Protein AF-A0A349HH60-F1 (afdb_monomer)

Sequence (68 aa):
MQEIKAETLAALYPLETRRTIRNYAAFIQEHPDWLETGNSLLDYKRQKVNPIYSGSIRGDKGGPEVSG

pLDDT: mean 72.66, std 17.97, range [43.28, 91.0]

Foldseek 3Di:
DDQPDLVNQCVVCVVDDSVLSVVVSVVCVVVVCCVVVVHDSVNVVVCVVDVPVVPPPPDPDDDDDDDD

Solvent-accessible surface area (backbone atoms only — not comparable to full-atom values): 4451 Å² total; per-residue (Å²): 130,84,82,69,49,48,67,58,49,39,68,77,41,70,91,55,53,74,66,57,35,47,55,49,32,54,48,39,72,78,37,63,60,45,57,76,74,70,54,50,72,66,54,55,51,46,48,72,72,44,58,88,67,73,67,73,87,60,71,97,75,81,85,82,80,84,88,130

Structure (mmCIF, N/CA/C/O backbone):
data_AF-A0A349HH60-F1
#
_entry.id   AF-A0A349HH60-F1
#
loop_
_atom_site.group_PDB
_atom_site.id
_atom_site.type_symbol
_atom_site.label_atom_id
_atom_site.label_alt_id
_atom_site.label_comp_id
_atom_site.label_asym_id
_atom_site.label_entity_id
_atom_site.label_seq_id
_atom_site.pdbx_PDB_ins_code
_atom_site.Cartn_x
_atom_site.Cartn_y
_atom_site.Cartn_z
_atom_site.occupancy
_atom_site.B_iso_or_equiv
_atom_site.auth_seq_id
_atom_site.auth_comp_id
_atom_site.auth_asym_id
_atom_site.auth_atom_id
_atom_site.pdbx_PDB_model_num
ATOM 1 N N . MET A 1 1 ? -8.139 -1.179 -17.693 1.00 46.03 1 MET A N 1
ATOM 2 C CA . MET A 1 1 ? -7.466 -1.221 -16.379 1.00 46.03 1 MET A CA 1
ATOM 3 C C . MET A 1 1 ? -8.521 -1.113 -15.301 1.00 46.03 1 MET A C 1
ATOM 5 O O . MET A 1 1 ? -9.339 -0.208 -15.399 1.00 46.03 1 MET A O 1
ATOM 9 N N . GLN A 1 2 ? -8.574 -2.040 -14.344 1.00 55.19 2 GLN A N 1
ATOM 10 C CA . GLN A 1 2 ? -9.506 -1.915 -13.222 1.00 55.19 2 GLN A CA 1
ATOM 11 C C . GLN A 1 2 ? -9.006 -0.798 -12.300 1.00 55.19 2 GLN A C 1
ATOM 13 O O . GLN A 1 2 ? -7.883 -0.865 -11.811 1.00 55.19 2 GLN A O 1
ATOM 18 N N . GLU A 1 3 ? -9.810 0.246 -12.093 1.00 59.59 3 GLU A N 1
ATOM 19 C CA . GLU A 1 3 ? -9.523 1.251 -11.069 1.00 59.59 3 GLU A CA 1
ATOM 20 C C . GLU A 1 3 ? -9.512 0.573 -9.702 1.00 59.59 3 GLU A C 1
ATOM 22 O O . GLU A 1 3 ? -10.547 0.124 -9.200 1.00 59.59 3 GLU A O 1
ATOM 27 N N . ILE A 1 4 ? -8.338 0.511 -9.084 1.00 67.19 4 ILE A N 1
ATOM 28 C CA . ILE A 1 4 ? -8.221 0.026 -7.717 1.00 67.19 4 ILE A CA 1
ATOM 29 C C . ILE A 1 4 ? -8.625 1.165 -6.800 1.00 67.19 4 ILE A C 1
ATOM 31 O O . ILE A 1 4 ? -7.877 2.106 -6.537 1.00 67.19 4 ILE A O 1
ATOM 35 N N . LYS A 1 5 ? -9.876 1.082 -6.357 1.00 73.12 5 LYS A N 1
ATOM 36 C CA . LYS A 1 5 ? -10.498 2.045 -5.461 1.00 73.12 5 LYS A CA 1
ATOM 37 C C . LYS A 1 5 ? -9.814 2.005 -4.096 1.00 73.12 5 LYS A C 1
ATOM 39 O O . LYS A 1 5 ? -9.546 0.934 -3.547 1.00 73.12 5 LYS A O 1
ATOM 44 N N . ALA A 1 6 ? -9.545 3.180 -3.530 1.00 72.50 6 ALA A N 1
ATOM 45 C CA . ALA A 1 6 ? -8.928 3.308 -2.209 1.00 72.50 6 ALA A CA 1
ATOM 46 C C . ALA A 1 6 ? -9.756 2.595 -1.123 1.00 72.50 6 ALA A C 1
ATOM 48 O O . ALA A 1 6 ? -9.209 2.105 -0.141 1.00 72.50 6 ALA A O 1
ATOM 49 N N . GLU A 1 7 ? -11.067 2.486 -1.325 1.00 74.94 7 GLU A N 1
ATOM 50 C CA . GLU A 1 7 ? -12.005 1.741 -0.491 1.00 74.94 7 GLU A CA 1
ATOM 51 C C . GLU A 1 7 ? -11.685 0.239 -0.461 1.00 74.94 7 GLU A C 1
ATOM 53 O O . GLU A 1 7 ? -11.716 -0.374 0.606 1.00 74.94 7 GLU A O 1
ATOM 58 N N . THR A 1 8 ? -11.309 -0.349 -1.601 1.00 81.88 8 THR A N 1
ATOM 59 C CA . THR A 1 8 ? -10.901 -1.759 -1.693 1.00 81.88 8 THR A CA 1
ATOM 60 C C . THR A 1 8 ? -9.599 -1.995 -0.934 1.00 81.88 8 THR A C 1
ATOM 62 O O . THR A 1 8 ? -9.486 -2.951 -0.171 1.00 81.88 8 THR A O 1
ATOM 65 N N . LEU A 1 9 ? -8.631 -1.086 -1.067 1.00 82.00 9 LEU A N 1
ATOM 66 C CA . LEU A 1 9 ? -7.377 -1.159 -0.314 1.00 82.00 9 LEU A CA 1
ATOM 67 C C . LEU A 1 9 ? -7.595 -0.952 1.192 1.00 82.00 9 LEU A C 1
ATOM 69 O O . LEU A 1 9 ? -6.954 -1.621 1.997 1.00 82.00 9 LEU A O 1
ATOM 73 N N . ALA A 1 10 ? -8.524 -0.080 1.590 1.00 80.44 10 ALA A N 1
ATOM 74 C CA . ALA A 1 10 ? -8.880 0.115 2.994 1.00 80.44 10 ALA A CA 1
ATOM 75 C C . ALA A 1 10 ? -9.515 -1.141 3.617 1.0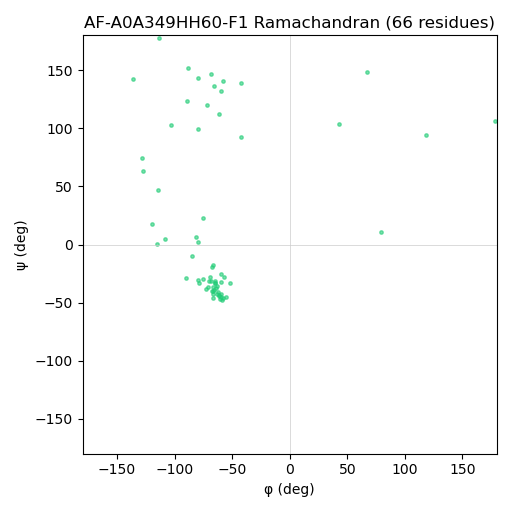0 80.44 10 ALA A C 1
ATOM 77 O O . ALA A 1 10 ? -9.295 -1.405 4.797 1.00 80.44 10 ALA A O 1
ATOM 78 N N . ALA A 1 11 ? -10.262 -1.926 2.834 1.00 85.50 11 ALA A N 1
ATOM 79 C CA . ALA A 1 11 ? -10.801 -3.210 3.279 1.00 85.50 11 ALA A CA 1
ATOM 80 C C . ALA A 1 11 ? -9.711 -4.287 3.434 1.00 85.50 11 ALA A C 1
ATOM 82 O O . ALA A 1 11 ? -9.775 -5.090 4.361 1.00 85.50 11 ALA A O 1
ATOM 83 N N . LEU A 1 12 ? -8.699 -4.289 2.558 1.00 86.31 12 LEU A N 1
ATOM 84 C CA . LEU A 1 12 ? -7.571 -5.231 2.615 1.00 86.31 12 LEU A CA 1
ATOM 85 C C . LEU A 1 12 ? -6.561 -4.896 3.722 1.00 86.31 12 LEU A C 1
ATOM 87 O O . LEU A 1 12 ? -5.920 -5.790 4.271 1.00 86.31 12 LEU A O 1
ATOM 91 N N . TYR A 1 13 ? -6.430 -3.617 4.067 1.00 87.94 13 TYR A N 1
ATOM 92 C CA . TYR A 1 13 ? -5.458 -3.125 5.042 1.00 87.94 13 TYR A CA 1
ATOM 93 C C . TYR A 1 13 ? -6.137 -2.261 6.122 1.00 87.94 13 TYR A C 1
ATOM 95 O O . TYR A 1 13 ? -5.830 -1.073 6.252 1.00 87.94 13 TYR A O 1
ATOM 103 N N . PRO A 1 14 ? -7.043 -2.836 6.936 1.00 86.56 14 PRO A N 1
ATOM 104 C CA . PRO A 1 14 ? -7.882 -2.076 7.869 1.00 86.56 14 PRO A CA 1
ATOM 105 C C . PRO A 1 14 ? -7.102 -1.418 9.018 1.00 86.56 14 PRO A C 1
ATOM 107 O O . PRO A 1 14 ? -7.598 -0.487 9.647 1.00 86.56 14 PRO A O 1
ATOM 110 N N . LEU A 1 15 ? -5.884 -1.892 9.297 1.00 91.00 15 LEU A N 1
ATOM 111 C CA . LEU A 1 15 ? -5.006 -1.352 10.341 1.00 91.00 15 LEU A CA 1
ATOM 112 C C . LEU A 1 15 ? -4.166 -0.158 9.865 1.00 91.00 15 LEU A C 1
ATOM 114 O O . LEU A 1 15 ? -3.499 0.495 10.666 1.00 91.00 15 LEU A O 1
ATOM 118 N N . GLU A 1 16 ? -4.165 0.128 8.565 1.00 89.56 16 GLU A N 1
ATOM 119 C CA . GLU A 1 16 ? -3.378 1.213 7.994 1.00 89.56 16 GLU A CA 1
ATOM 120 C C . GLU A 1 16 ? -4.156 2.527 7.998 1.00 89.56 16 GLU A C 1
ATOM 122 O O . GLU A 1 16 ? -5.384 2.583 7.920 1.00 89.56 16 GLU A O 1
ATOM 127 N N . THR A 1 17 ? -3.426 3.638 8.062 1.00 89.75 17 THR A N 1
ATOM 128 C CA . THR A 1 17 ? -4.073 4.951 8.050 1.00 89.75 17 THR A CA 1
ATOM 129 C C . THR A 1 17 ? -4.699 5.238 6.685 1.00 89.75 17 THR A C 1
ATOM 131 O O . THR A 1 17 ? -4.128 4.912 5.642 1.00 89.75 17 THR A O 1
ATOM 134 N N . ARG A 1 18 ? -5.822 5.970 6.666 1.00 87.62 18 AR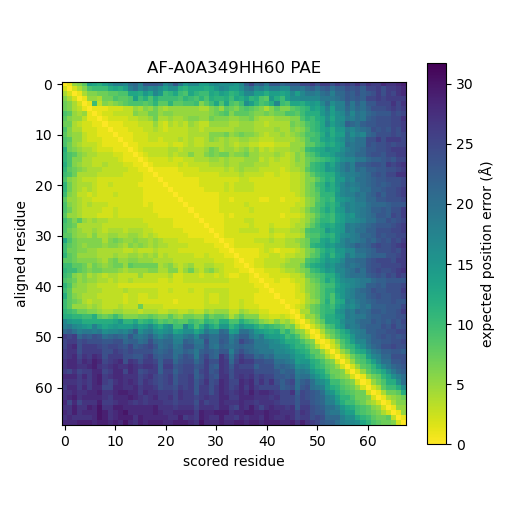G A N 1
ATOM 135 C CA . ARG A 1 18 ? -6.456 6.442 5.416 1.00 87.62 18 ARG A CA 1
ATOM 136 C C . ARG A 1 18 ? -5.474 7.176 4.494 1.00 87.62 18 ARG A C 1
ATOM 138 O O . ARG A 1 18 ? -5.591 7.087 3.276 1.00 87.62 18 ARG A O 1
ATOM 145 N N . ARG A 1 19 ? -4.495 7.887 5.068 1.00 88.12 19 ARG A N 1
ATOM 146 C CA . ARG A 1 19 ? -3.425 8.558 4.317 1.00 88.12 19 ARG A CA 1
ATOM 147 C C . ARG A 1 19 ? -2.506 7.553 3.622 1.00 88.12 19 ARG A C 1
ATOM 149 O O . ARG A 1 19 ? -2.215 7.731 2.445 1.00 88.12 19 ARG A O 1
ATOM 156 N N . THR A 1 20 ? -2.072 6.504 4.322 1.00 88.75 20 THR A N 1
ATOM 157 C CA . THR A 1 20 ? -1.263 5.422 3.739 1.00 88.75 20 THR A CA 1
ATOM 158 C C . THR A 1 20 ? -1.998 4.759 2.579 1.00 88.75 20 THR A C 1
ATOM 160 O O . THR A 1 20 ? -1.419 4.610 1.508 1.00 88.75 20 THR A O 1
ATOM 163 N N . ILE A 1 21 ? -3.282 4.442 2.769 1.00 90.31 21 ILE A N 1
ATOM 164 C CA . ILE A 1 21 ? -4.116 3.815 1.740 1.00 90.31 21 ILE A CA 1
ATOM 165 C C . ILE A 1 21 ? -4.239 4.690 0.496 1.00 90.31 21 ILE A C 1
ATOM 167 O O . ILE A 1 21 ? -4.030 4.198 -0.606 1.00 90.31 21 ILE A O 1
ATOM 171 N N . ARG A 1 22 ? -4.512 5.993 0.648 1.00 88.81 22 ARG A N 1
ATOM 172 C CA . ARG A 1 22 ? -4.581 6.919 -0.497 1.00 88.81 22 ARG A CA 1
ATOM 173 C C . ARG A 1 22 ? -3.257 7.014 -1.246 1.00 88.81 22 ARG A C 1
ATOM 175 O O . ARG A 1 22 ? -3.250 6.962 -2.468 1.00 88.81 22 ARG A O 1
ATOM 182 N N . ASN A 1 23 ? -2.146 7.122 -0.520 1.00 89.69 23 ASN A N 1
ATOM 183 C CA . ASN A 1 23 ? -0.821 7.192 -1.133 1.00 89.69 23 ASN A CA 1
ATOM 184 C C . ASN A 1 23 ? -0.474 5.907 -1.894 1.00 89.69 23 ASN A C 1
ATOM 186 O O . ASN A 1 23 ? 0.167 5.967 -2.937 1.00 89.69 23 ASN A O 1
ATOM 190 N N . TYR A 1 24 ? -0.881 4.753 -1.366 1.00 89.81 24 TYR A N 1
ATOM 191 C CA . TYR A 1 24 ? -0.674 3.473 -2.029 1.00 89.81 24 TYR A CA 1
ATOM 192 C C . TYR A 1 24 ? -1.601 3.288 -3.235 1.00 89.81 24 TYR A C 1
ATOM 194 O O . TYR A 1 24 ? -1.153 2.815 -4.270 1.00 89.81 24 TYR A O 1
ATOM 202 N N . ALA A 1 25 ? -2.857 3.732 -3.142 1.00 88.62 25 ALA A N 1
ATOM 203 C CA . ALA A 1 25 ? -3.789 3.735 -4.267 1.00 88.62 25 ALA A CA 1
ATOM 204 C C . ALA A 1 25 ? -3.252 4.570 -5.439 1.00 88.62 25 ALA A C 1
ATOM 206 O O . ALA A 1 25 ? -3.216 4.081 -6.563 1.00 88.62 25 ALA A O 1
ATOM 207 N N . ALA A 1 26 ? -2.775 5.790 -5.165 1.00 88.31 26 ALA A N 1
ATOM 208 C CA . ALA A 1 26 ? -2.151 6.648 -6.173 1.00 88.31 26 ALA A CA 1
ATOM 209 C C . ALA A 1 26 ? -0.913 5.982 -6.796 1.00 88.31 26 ALA A C 1
ATOM 211 O O . ALA A 1 26 ? -0.763 5.964 -8.010 1.00 88.31 26 ALA A O 1
ATOM 212 N N . PHE A 1 27 ? -0.075 5.351 -5.970 1.00 88.94 27 PHE A N 1
ATOM 213 C CA . PHE A 1 27 ? 1.090 4.618 -6.455 1.00 88.94 27 PHE A CA 1
ATOM 214 C C . PHE A 1 27 ? 0.710 3.454 -7.385 1.00 88.94 27 PHE A C 1
ATOM 216 O O . PHE A 1 27 ? 1.322 3.303 -8.431 1.00 88.94 27 PHE A O 1
ATOM 223 N N . ILE A 1 28 ? -0.313 2.655 -7.063 1.00 88.06 28 ILE A N 1
ATOM 224 C CA . ILE A 1 28 ? -0.756 1.559 -7.943 1.00 88.06 28 ILE A CA 1
ATOM 225 C C . ILE A 1 28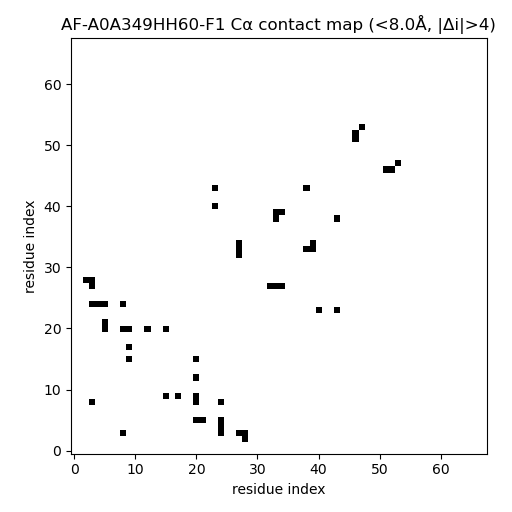 ? -1.387 2.088 -9.240 1.00 88.06 28 ILE A C 1
ATOM 227 O O . ILE A 1 28 ? -1.286 1.447 -10.282 1.00 88.06 28 ILE A O 1
ATOM 231 N N . GLN A 1 29 ? -2.037 3.255 -9.203 1.00 86.06 29 GLN A N 1
ATOM 232 C CA . GLN A 1 29 ? -2.537 3.898 -10.422 1.00 86.06 29 GLN A CA 1
ATOM 233 C C . GLN A 1 29 ? -1.395 4.290 -11.371 1.00 86.06 29 GLN A C 1
ATOM 235 O O . GLN A 1 29 ? -1.553 4.174 -12.583 1.00 86.06 29 GLN A O 1
ATOM 240 N N . GLU A 1 30 ? -0.253 4.717 -10.828 1.00 86.50 30 GLU A N 1
ATOM 241 C CA . GLU A 1 30 ? 0.965 5.024 -11.591 1.00 86.50 30 GLU A CA 1
ATOM 242 C C . GLU A 1 30 ? 1.757 3.757 -11.976 1.00 86.50 30 GLU A C 1
ATOM 244 O O . GLU A 1 30 ? 2.390 3.722 -13.030 1.00 86.50 30 GLU A O 1
ATOM 249 N N . HIS A 1 31 ? 1.682 2.708 -11.150 1.00 86.44 31 HIS A N 1
ATOM 250 C CA . HIS A 1 31 ? 2.419 1.444 -11.272 1.00 86.44 31 HIS A CA 1
ATOM 251 C C . HIS A 1 31 ? 1.467 0.238 -11.202 1.00 86.44 31 HIS A C 1
ATOM 253 O O . HIS A 1 31 ? 1.373 -0.446 -10.177 1.00 86.44 31 HIS A O 1
ATOM 259 N N . PRO A 1 32 ? 0.712 -0.027 -12.273 1.00 83.62 32 PRO A N 1
ATOM 260 C CA . PRO A 1 32 ? -0.310 -1.074 -12.289 1.00 83.62 32 PRO A CA 1
ATOM 261 C C . PRO A 1 32 ? 0.261 -2.496 -12.246 1.00 83.62 32 PRO A C 1
ATOM 263 O O . PRO A 1 32 ? -0.365 -3.410 -11.711 1.00 83.62 32 PRO A O 1
ATOM 266 N N . ASP A 1 33 ? 1.475 -2.662 -12.760 1.00 84.75 33 ASP A N 1
ATOM 267 C CA . ASP A 1 33 ? 2.279 -3.880 -12.728 1.00 84.75 33 ASP A CA 1
ATOM 268 C C . ASP A 1 33 ? 2.719 -4.256 -11.306 1.00 84.75 33 ASP A C 1
ATOM 270 O O . ASP A 1 33 ? 3.068 -5.407 -11.040 1.00 84.75 33 ASP A O 1
ATOM 274 N N . TRP A 1 34 ? 2.654 -3.320 -10.356 1.00 87.25 34 TRP A N 1
ATOM 275 C CA . TRP A 1 34 ? 3.017 -3.565 -8.963 1.00 87.25 34 TRP A CA 1
ATOM 276 C C . TRP A 1 34 ? 2.251 -4.739 -8.348 1.00 87.25 34 TRP A C 1
ATOM 278 O O . TRP A 1 34 ? 2.833 -5.595 -7.686 1.00 87.25 34 TRP A O 1
ATOM 288 N N . LEU A 1 35 ? 0.940 -4.803 -8.580 1.00 8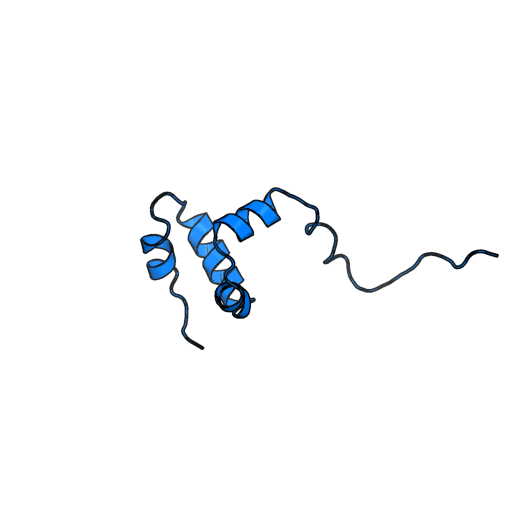3.19 35 LEU A N 1
ATOM 289 C CA . LEU A 1 35 ? 0.126 -5.899 -8.056 1.00 83.19 35 LEU A CA 1
ATOM 290 C C . LEU A 1 35 ? 0.264 -7.169 -8.894 1.00 83.19 35 LEU A C 1
ATOM 292 O O . LEU A 1 35 ? 0.230 -8.265 -8.339 1.00 83.19 35 LEU A O 1
ATOM 296 N N . GLU A 1 36 ? 0.456 -7.038 -10.208 1.00 82.81 36 GLU A N 1
ATOM 297 C CA . GLU A 1 36 ? 0.658 -8.179 -11.111 1.00 82.81 36 GLU A CA 1
ATOM 298 C C . GLU A 1 36 ? 1.966 -8.923 -10.808 1.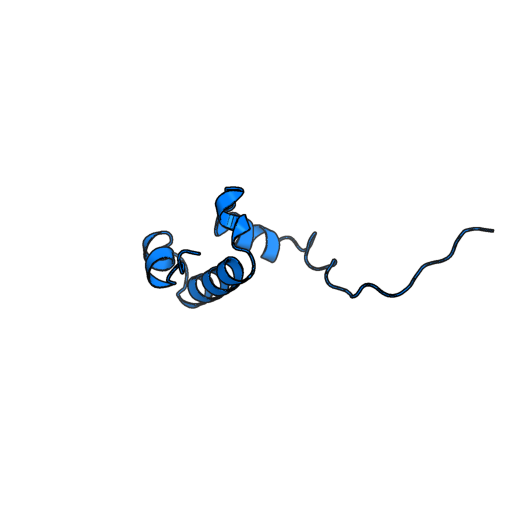00 82.81 36 GLU A C 1
ATOM 300 O O . GLU A 1 36 ? 2.039 -10.144 -10.921 1.00 82.81 36 GLU A O 1
ATOM 305 N N . THR A 1 37 ? 2.981 -8.196 -10.339 1.00 84.19 37 THR A N 1
ATOM 306 C CA . THR A 1 37 ? 4.267 -8.737 -9.876 1.00 84.19 37 THR A CA 1
ATOM 307 C C . THR A 1 37 ? 4.209 -9.319 -8.458 1.00 84.19 37 THR A C 1
ATOM 309 O O . THR A 1 37 ? 5.221 -9.790 -7.942 1.00 84.19 37 THR A O 1
ATOM 312 N N . GLY A 1 38 ? 3.030 -9.323 -7.824 1.00 85.94 38 GLY A N 1
ATOM 313 C CA . GLY A 1 38 ? 2.806 -9.886 -6.493 1.00 85.94 38 GLY A CA 1
ATOM 314 C 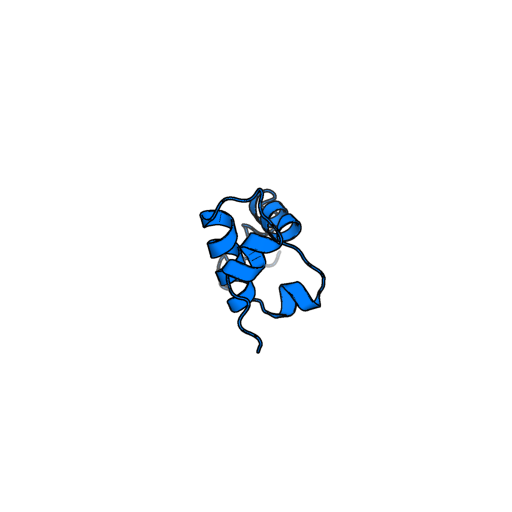C . GLY A 1 38 ? 3.262 -8.992 -5.337 1.00 85.94 38 GLY A C 1
ATOM 315 O O . GLY A 1 38 ? 3.283 -9.453 -4.195 1.00 85.94 38 GLY A O 1
ATOM 316 N N . ASN A 1 39 ? 3.615 -7.728 -5.597 1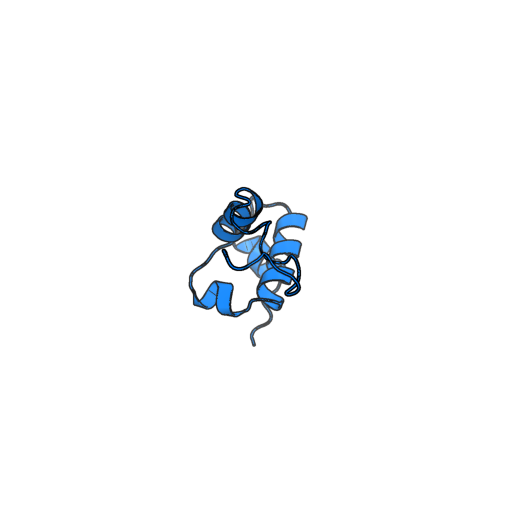.00 87.88 39 ASN A N 1
ATOM 317 C CA . ASN A 1 39 ? 4.039 -6.807 -4.547 1.00 87.88 39 ASN A CA 1
ATOM 318 C C . ASN A 1 39 ? 2.839 -6.230 -3.782 1.00 87.88 39 ASN A C 1
ATOM 320 O O . ASN A 1 39 ? 1.791 -5.912 -4.342 1.00 87.88 39 ASN A O 1
ATOM 324 N N . SER A 1 40 ? 3.008 -6.035 -2.475 1.00 89.81 40 SER A N 1
ATOM 325 C CA . SER A 1 40 ? 1.948 -5.607 -1.557 1.00 89.81 40 SER A CA 1
ATOM 326 C C . SER A 1 40 ? 2.181 -4.204 -0.982 1.00 89.81 40 SER A C 1
ATOM 328 O O . SER A 1 40 ? 3.212 -3.564 -1.214 1.00 89.81 40 SER A O 1
ATOM 330 N N . LEU A 1 41 ? 1.239 -3.719 -0.164 1.00 88.81 41 LEU A N 1
ATOM 331 C CA . LEU A 1 41 ? 1.424 -2.486 0.609 1.00 88.81 41 LEU A CA 1
ATOM 332 C C . LEU A 1 41 ? 2.626 -2.570 1.567 1.00 88.81 41 LEU A C 1
ATOM 334 O O . LEU A 1 41 ? 3.278 -1.558 1.834 1.00 88.81 41 LEU A O 1
ATOM 338 N N . LEU A 1 42 ? 2.933 -3.760 2.095 1.00 88.75 42 LEU A N 1
ATOM 339 C CA . LEU A 1 42 ? 4.092 -3.945 2.969 1.00 88.75 42 LEU A CA 1
ATOM 340 C C . LEU A 1 42 ? 5.396 -3.724 2.204 1.00 88.75 42 LEU A C 1
ATOM 342 O O . LEU A 1 42 ? 6.302 -3.089 2.741 1.00 88.75 42 LEU A O 1
ATOM 346 N N . ASP A 1 43 ? 5.473 -4.173 0.953 1.00 89.44 43 ASP A N 1
ATOM 347 C CA . ASP A 1 43 ? 6.643 -3.980 0.091 1.00 89.44 43 ASP A CA 1
ATOM 348 C C . ASP A 1 43 ? 6.819 -2.504 -0.267 1.00 89.44 43 ASP A C 1
ATOM 350 O O . ASP A 1 43 ? 7.920 -1.965 -0.164 1.00 89.44 43 ASP A O 1
ATOM 354 N N . TYR A 1 44 ? 5.712 -1.805 -0.532 1.00 87.75 44 TYR A N 1
ATOM 355 C CA . TYR A 1 44 ? 5.703 -0.356 -0.731 1.00 87.75 44 TYR A CA 1
ATOM 356 C C . TYR A 1 44 ? 6.217 0.393 0.508 1.00 87.75 44 TYR A C 1
ATOM 358 O O . TYR A 1 44 ? 7.052 1.296 0.414 1.00 87.75 44 TYR A O 1
ATOM 366 N N . LYS A 1 45 ? 5.766 0.001 1.706 1.00 87.12 45 LYS A N 1
ATOM 367 C CA . LYS A 1 45 ? 6.245 0.585 2.969 1.00 87.12 45 LYS A CA 1
ATOM 368 C C . LYS A 1 45 ? 7.716 0.256 3.224 1.00 87.12 45 LYS A C 1
ATOM 370 O O . LYS A 1 45 ? 8.452 1.133 3.666 1.00 87.12 45 LYS A O 1
ATOM 375 N N . ARG A 1 46 ? 8.163 -0.966 2.923 1.00 83.88 46 ARG A N 1
ATOM 376 C CA . ARG A 1 46 ? 9.572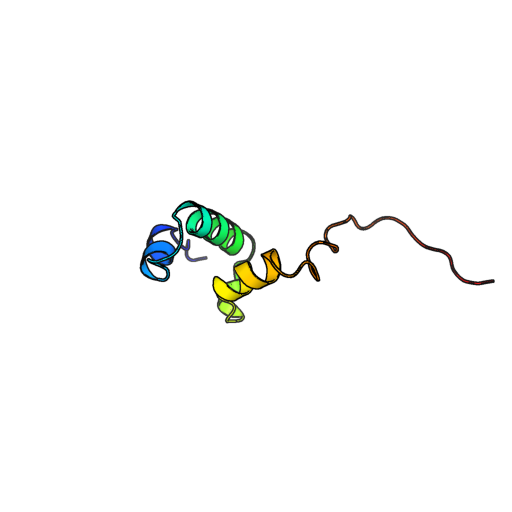 -1.373 3.040 1.00 83.88 46 ARG A CA 1
ATOM 377 C C . ARG A 1 46 ? 10.464 -0.577 2.096 1.00 83.88 46 ARG A C 1
ATOM 379 O O . ARG A 1 46 ? 11.496 -0.105 2.550 1.00 83.88 46 ARG A O 1
ATOM 386 N N . GLN A 1 47 ? 10.054 -0.343 0.850 1.00 74.50 47 GLN A N 1
ATOM 387 C CA . GLN A 1 47 ? 10.795 0.523 -0.076 1.00 74.50 47 GLN A CA 1
ATOM 388 C C . GLN A 1 47 ? 10.840 1.986 0.386 1.00 74.50 47 GLN A C 1
ATOM 390 O O . GLN A 1 47 ? 11.844 2.661 0.186 1.00 74.50 47 GLN A O 1
ATOM 395 N N . LYS A 1 48 ? 9.793 2.482 1.059 1.00 66.69 48 LYS A N 1
ATOM 396 C CA . LYS A 1 48 ? 9.811 3.823 1.669 1.00 66.69 48 LYS A CA 1
ATOM 397 C C . LYS A 1 48 ? 10.730 3.945 2.885 1.00 66.69 48 LYS A C 1
ATOM 399 O O . LYS A 1 48 ? 11.232 5.032 3.148 1.00 66.69 48 LYS A O 1
ATOM 404 N N . VAL A 1 49 ? 10.899 2.865 3.646 1.00 55.22 49 VAL A N 1
ATOM 405 C CA . VAL A 1 49 ? 11.711 2.835 4.876 1.00 55.22 49 VAL A CA 1
ATOM 406 C C . VAL A 1 49 ? 13.169 2.465 4.585 1.00 55.22 49 VAL A C 1
ATOM 408 O O . VAL A 1 49 ? 14.057 2.921 5.298 1.00 55.22 49 VAL A O 1
ATOM 411 N N . ASN A 1 50 ? 13.432 1.693 3.527 1.00 43.28 50 ASN A N 1
ATOM 412 C CA . ASN A 1 50 ? 14.774 1.341 3.071 1.00 43.28 50 ASN A CA 1
ATOM 413 C C . ASN A 1 50 ? 15.140 2.176 1.829 1.00 43.28 50 ASN A C 1
ATOM 415 O O . ASN A 1 50 ? 14.705 1.851 0.723 1.00 43.28 50 ASN A O 1
ATOM 419 N N . PRO A 1 51 ? 15.970 3.227 1.961 1.00 50.22 51 PRO A N 1
ATOM 420 C CA . PRO A 1 51 ? 16.276 4.163 0.882 1.00 50.22 51 PRO A CA 1
ATOM 421 C C . PRO A 1 51 ? 17.233 3.599 -0.178 1.00 50.22 51 PRO A C 1
ATOM 423 O O . PRO A 1 51 ? 17.843 4.371 -0.909 1.00 50.22 51 PRO A O 1
ATOM 426 N N . ILE A 1 52 ? 17.344 2.276 -0.336 1.00 49.62 52 ILE A N 1
ATOM 427 C CA . ILE A 1 52 ? 18.100 1.684 -1.454 1.00 49.62 52 ILE A CA 1
ATOM 428 C C . ILE A 1 52 ? 17.490 2.141 -2.799 1.00 49.62 52 ILE A C 1
ATOM 430 O O . ILE A 1 52 ? 18.206 2.289 -3.782 1.00 49.62 52 ILE A O 1
ATOM 434 N N . TYR A 1 53 ? 16.196 2.491 -2.808 1.00 47.41 53 TYR A N 1
ATOM 435 C CA . TYR A 1 53 ? 15.503 3.119 -3.938 1.00 47.41 53 TYR A CA 1
ATOM 436 C C . TYR A 1 53 ? 15.145 4.607 -3.743 1.00 47.41 53 TYR A C 1
ATOM 438 O O . TYR A 1 53 ? 14.544 5.194 -4.638 1.00 47.41 53 TYR A O 1
ATOM 446 N N . SER A 1 54 ? 15.545 5.285 -2.651 1.00 45.38 54 SER A N 1
ATOM 447 C CA . SER A 1 54 ? 15.335 6.750 -2.543 1.00 45.38 54 SER A CA 1
ATOM 448 C C . SER A 1 54 ? 16.402 7.573 -3.288 1.00 45.38 54 SER A C 1
ATOM 450 O O . SER A 1 54 ? 16.419 8.800 -3.183 1.00 45.38 54 SER A O 1
ATOM 452 N N . GLY A 1 55 ? 17.289 6.905 -4.034 1.00 46.16 55 GLY A N 1
ATOM 453 C CA . GLY A 1 55 ? 18.417 7.505 -4.748 1.00 46.16 55 GLY A CA 1
ATOM 454 C C . GLY A 1 55 ? 18.384 7.418 -6.277 1.00 46.16 55 GLY A C 1
ATOM 455 O O . GLY A 1 55 ? 19.326 7.907 -6.889 1.00 46.16 55 GLY A O 1
ATOM 456 N N . SER A 1 56 ? 17.364 6.829 -6.917 1.00 44.88 56 SER A N 1
ATOM 457 C CA . SER A 1 56 ? 17.405 6.571 -8.376 1.00 44.88 56 SER A CA 1
ATOM 458 C C . SER A 1 56 ? 16.316 7.251 -9.216 1.00 44.88 56 SER A C 1
ATOM 460 O O . SER A 1 56 ? 16.126 6.915 -10.375 1.00 44.88 56 SER A O 1
ATOM 462 N N . ILE A 1 57 ? 15.663 8.282 -8.671 1.00 48.25 57 ILE A N 1
ATOM 463 C CA . ILE A 1 57 ? 15.067 9.357 -9.488 1.00 48.25 57 ILE A CA 1
ATOM 464 C C . ILE A 1 57 ? 15.818 10.663 -9.176 1.00 48.25 57 ILE A C 1
ATOM 466 O O . ILE A 1 57 ? 15.242 11.707 -8.886 1.00 48.25 57 ILE A O 1
ATOM 470 N N . ARG A 1 58 ? 17.154 10.610 -9.159 1.00 44.66 58 ARG A N 1
ATOM 471 C CA . ARG A 1 58 ? 17.942 11.774 -9.569 1.00 44.66 58 ARG A CA 1
ATOM 472 C C . ARG A 1 58 ? 18.126 11.614 -11.061 1.00 44.66 58 ARG A C 1
ATOM 474 O O . ARG A 1 58 ? 18.547 10.552 -11.502 1.00 44.66 58 ARG A O 1
ATOM 481 N N . GLY A 1 59 ? 17.705 12.639 -11.792 1.00 43.78 59 GLY A N 1
ATOM 482 C CA . GLY A 1 59 ? 17.649 12.637 -13.238 1.00 43.78 59 GLY A CA 1
ATOM 483 C C . GLY A 1 59 ? 18.876 12.005 -13.875 1.00 43.78 59 GLY A C 1
ATOM 484 O O . GLY A 1 59 ? 20.015 12.250 -13.477 1.00 43.78 59 GLY A O 1
ATOM 485 N N . ASP A 1 60 ? 18.589 11.229 -14.906 1.00 48.31 60 ASP A N 1
ATOM 486 C CA . ASP A 1 60 ? 19.435 11.083 -16.071 1.00 48.31 60 ASP A CA 1
ATOM 487 C C . ASP A 1 60 ? 19.976 12.470 -16.479 1.00 48.31 60 ASP A C 1
ATOM 489 O O . ASP A 1 60 ? 19.283 13.269 -17.108 1.00 48.31 60 ASP A O 1
ATOM 493 N N . LYS A 1 61 ? 21.157 12.821 -15.957 1.00 51.50 61 LYS A N 1
ATOM 494 C CA . LYS A 1 61 ? 22.186 13.671 -16.568 1.00 51.50 61 LYS A CA 1
ATOM 495 C C . LYS A 1 61 ? 23.371 13.851 -15.616 1.00 51.50 61 LYS A C 1
ATOM 497 O O . LYS A 1 61 ? 23.339 14.676 -14.709 1.00 51.50 61 LYS A O 1
ATOM 502 N N . GLY A 1 62 ? 24.462 13.166 -15.952 1.00 47.50 62 GLY A N 1
ATOM 503 C CA . GLY A 1 62 ? 25.805 13.733 -15.823 1.00 47.50 62 GLY A CA 1
ATOM 504 C C . GLY A 1 62 ? 26.762 13.011 -14.880 1.00 47.50 62 GLY A C 1
ATOM 505 O O . GLY A 1 62 ? 26.830 13.386 -13.719 1.00 47.50 62 GLY A O 1
ATOM 506 N N . GLY A 1 63 ? 27.564 12.101 -15.456 1.00 46.91 63 GLY A N 1
ATOM 507 C CA . GLY A 1 63 ? 28.971 11.818 -15.100 1.00 46.91 63 GLY A CA 1
ATOM 508 C C . GLY A 1 63 ? 29.251 11.186 -13.727 1.00 46.91 63 GLY A C 1
ATOM 509 O O . GLY A 1 63 ? 28.545 11.459 -12.766 1.00 46.91 63 GLY A O 1
ATOM 510 N N . PRO A 1 64 ? 30.308 10.362 -13.600 1.00 50.88 64 PRO A N 1
ATOM 511 C CA . PRO A 1 64 ? 31.652 10.893 -13.801 1.00 50.88 64 PRO A CA 1
ATOM 512 C C . PRO A 1 64 ? 32.593 10.012 -14.639 1.00 50.88 64 PRO A C 1
ATOM 514 O O . PRO A 1 64 ? 32.591 8.788 -14.571 1.00 50.88 64 PRO A O 1
ATOM 517 N N . GLU A 1 65 ? 33.380 10.733 -15.435 1.00 47.44 65 GLU A N 1
ATOM 518 C CA . GLU A 1 65 ? 34.826 10.602 -15.646 1.00 47.44 65 GLU A CA 1
ATOM 519 C C . GLU A 1 65 ? 35.417 9.193 -15.795 1.00 47.44 65 GLU A C 1
ATOM 521 O O . GLU A 1 65 ? 35.675 8.458 -14.843 1.00 47.44 65 GLU A O 1
ATOM 526 N N . VAL A 1 66 ? 35.715 8.887 -17.058 1.00 55.62 66 VAL A N 1
ATOM 527 C CA . VAL A 1 66 ? 36.649 7.848 -17.476 1.00 55.62 66 VAL A CA 1
ATOM 528 C C . VAL A 1 66 ? 38.048 8.124 -16.926 1.00 55.62 66 VAL A C 1
ATOM 530 O O . VAL A 1 66 ? 38.574 9.229 -17.033 1.00 55.62 66 VAL A O 1
ATOM 533 N N . SER A 1 67 ? 38.635 7.079 -16.354 1.00 46.03 67 SER A N 1
ATOM 534 C CA . SER A 1 67 ? 40.032 7.002 -15.942 1.00 46.03 67 SER A CA 1
ATOM 535 C C . SER A 1 67 ? 40.994 7.246 -17.113 1.00 46.03 67 SER A C 1
ATOM 537 O O . SER A 1 67 ? 40.773 6.723 -18.208 1.00 46.03 67 SER A O 1
ATOM 539 N N . GLY A 1 68 ? 42.085 7.970 -16.847 1.00 45.97 68 GLY A N 1
ATOM 540 C CA . GLY A 1 68 ? 43.240 8.148 -17.730 1.00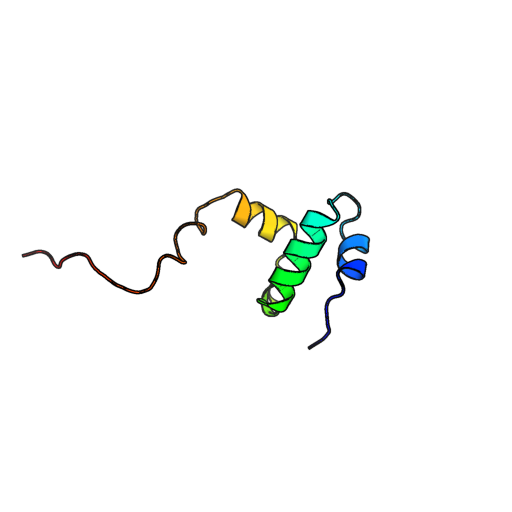 45.97 68 GLY A CA 1
ATOM 541 C C . GLY A 1 68 ? 44.386 8.823 -16.998 1.00 45.97 68 GLY A C 1
ATOM 542 O O . GLY A 1 68 ? 44.172 9.969 -16.554 1.00 45.97 68 GLY A O 1
#

Radius of gyration: 16.32 Å; Cα contacts (8 Å, |Δi|>4): 28; chains: 1; bounding box: 55×24×28 Å

Mean predicted aligned error: 12.04 Å

Secondary structure (DSSP, 8-state):
-----HHHHHHH-TTS-HHHHHHHHHHHHH-THHHHTT--HHHHHHHHHSGGGTTS-S-S--------